Protein AF-W2HN36-F1 (afdb_monomer)

Mean predicted aligned error: 3.96 Å

Organism: Phytophthora nicoti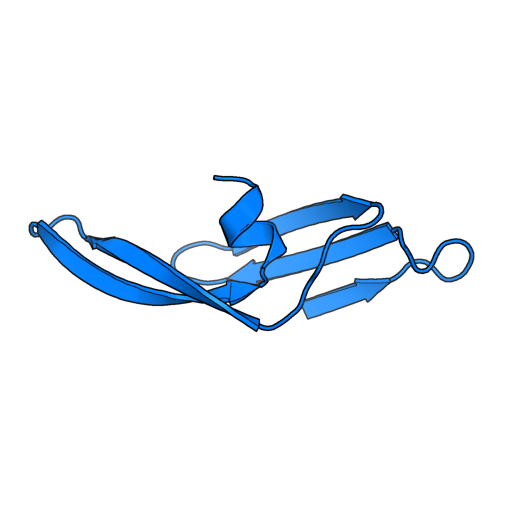anae (NCBI:txid4792)

Sequence (58 aa):
MVATAEVDPGLVALGWVDNKPGYFLASHVSTAITSINRREKDGSISTVVCPKLVREYQ

Structure (mmCIF, N/CA/C/O backbone):
data_AF-W2HN36-F1
#
_entry.id   AF-W2HN36-F1
#
loop_
_atom_site.group_PDB
_atom_site.id
_atom_site.type_symbol
_atom_site.label_atom_id
_atom_site.label_alt_id
_atom_site.label_comp_id
_atom_site.label_asym_id
_atom_site.label_entity_id
_atom_site.label_seq_id
_atom_site.pdbx_PDB_ins_code
_atom_site.Cartn_x
_a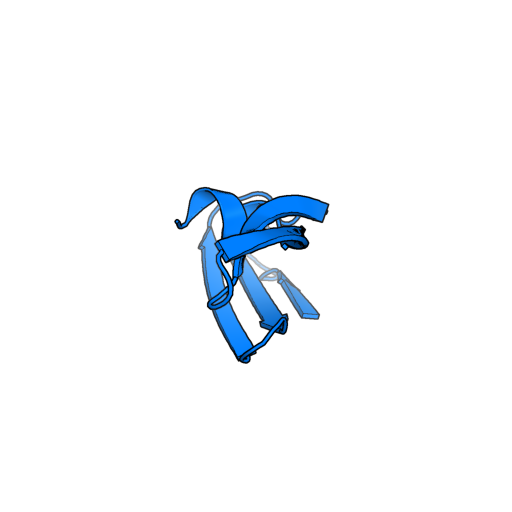tom_site.Cartn_y
_atom_site.Cartn_z
_atom_site.occupancy
_atom_site.B_iso_or_equiv
_atom_site.auth_seq_id
_atom_site.auth_comp_id
_atom_site.auth_asym_id
_atom_site.auth_atom_id
_atom_site.pdbx_PDB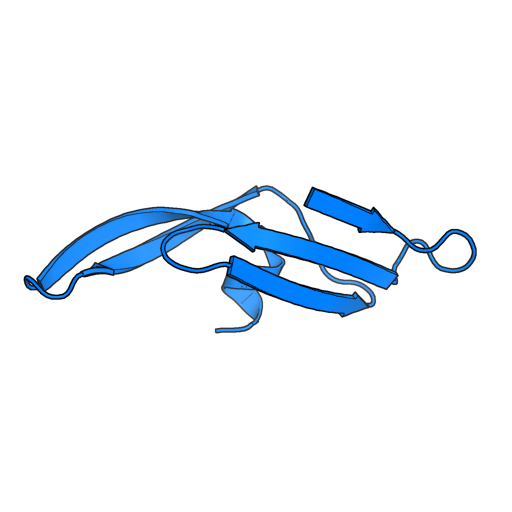_model_num
ATOM 1 N N . MET A 1 1 ? -4.001 -2.752 -3.752 1.00 80.88 1 MET A N 1
ATOM 2 C CA . MET A 1 1 ? -3.585 -2.979 -5.157 1.00 80.88 1 MET A CA 1
ATOM 3 C C . MET A 1 1 ? -2.435 -2.036 -5.476 1.00 80.88 1 MET A C 1
ATOM 5 O O . MET A 1 1 ? -2.527 -0.884 -5.072 1.00 80.88 1 MET A O 1
ATOM 9 N N . VAL A 1 2 ? -1.382 -2.501 -6.154 1.00 90.06 2 VAL A N 1
ATOM 10 C CA . VAL A 1 2 ? -0.234 -1.677 -6.585 1.00 90.06 2 VAL A CA 1
ATOM 11 C C . VAL A 1 2 ? -0.045 -1.862 -8.087 1.00 90.06 2 VAL A C 1
ATOM 13 O O . VAL A 1 2 ? -0.091 -2.996 -8.558 1.00 90.06 2 VAL A O 1
ATOM 16 N N . ALA A 1 3 ? 0.172 -0.772 -8.813 1.00 92.50 3 ALA A N 1
ATOM 17 C CA . ALA A 1 3 ? 0.599 -0.772 -10.206 1.00 92.50 3 ALA A CA 1
ATOM 18 C C . ALA A 1 3 ? 1.800 0.171 -10.370 1.00 92.50 3 ALA A C 1
ATOM 20 O O . ALA A 1 3 ? 1.856 1.219 -9.731 1.00 92.50 3 ALA A O 1
ATOM 21 N N . THR A 1 4 ? 2.751 -0.208 -11.215 1.00 92.81 4 THR A N 1
ATOM 22 C CA . THR A 1 4 ? 3.935 0.586 -11.584 1.00 92.81 4 THR A CA 1
ATOM 23 C C . THR A 1 4 ? 3.822 0.995 -13.046 1.00 92.81 4 THR A C 1
ATOM 25 O O . THR A 1 4 ? 3.310 0.212 -13.850 1.00 92.81 4 THR A O 1
ATOM 28 N N . ALA A 1 5 ? 4.301 2.182 -13.418 1.00 91.50 5 ALA A N 1
ATOM 29 C CA . ALA A 1 5 ? 4.369 2.547 -14.829 1.00 91.50 5 ALA A CA 1
ATOM 30 C C . ALA A 1 5 ? 5.428 1.707 -15.563 1.00 91.50 5 ALA A C 1
ATOM 32 O O . ALA A 1 5 ? 6.456 1.338 -15.001 1.00 91.50 5 ALA A O 1
ATOM 33 N N . GLU A 1 6 ? 5.164 1.405 -16.833 1.00 92.25 6 GLU A N 1
ATOM 34 C CA . GLU A 1 6 ? 6.050 0.584 -17.668 1.00 92.25 6 GLU A CA 1
ATOM 35 C C . GLU A 1 6 ? 7.353 1.316 -18.021 1.00 92.25 6 GLU A C 1
ATOM 37 O O . GLU A 1 6 ? 8.433 0.735 -17.975 1.00 92.25 6 GLU A O 1
ATOM 42 N N . VAL A 1 7 ? 7.249 2.610 -18.336 1.00 94.19 7 VAL A N 1
ATOM 43 C CA . VAL A 1 7 ? 8.382 3.446 -18.770 1.00 94.19 7 VAL A CA 1
ATOM 44 C C . VAL A 1 7 ? 9.171 4.005 -17.584 1.00 94.19 7 VAL A C 1
ATOM 46 O O . VAL A 1 7 ? 10.377 4.214 -17.685 1.00 94.19 7 VAL A O 1
ATOM 49 N N . ASP A 1 8 ? 8.500 4.220 -16.454 1.00 91.94 8 ASP A N 1
ATOM 50 C CA . ASP A 1 8 ? 9.115 4.672 -15.208 1.00 91.94 8 ASP A CA 1
ATOM 51 C C . ASP A 1 8 ? 8.633 3.794 -14.044 1.00 91.94 8 ASP A C 1
ATOM 53 O O . ASP A 1 8 ? 7.628 4.107 -13.400 1.00 91.94 8 ASP A O 1
ATOM 57 N N . PRO A 1 9 ? 9.346 2.697 -13.735 1.00 88.81 9 PRO A N 1
ATOM 58 C CA . PRO A 1 9 ? 9.008 1.831 -12.607 1.00 88.81 9 PRO A CA 1
ATOM 59 C C . PRO A 1 9 ? 9.023 2.543 -11.244 1.00 88.81 9 PRO A C 1
ATOM 61 O O . PRO A 1 9 ? 8.513 1.995 -10.266 1.00 88.81 9 PRO A O 1
ATOM 64 N N . GLY A 1 10 ? 9.607 3.746 -11.157 1.00 91.06 10 GLY A N 1
ATOM 65 C CA . GLY A 1 10 ? 9.548 4.597 -9.975 1.00 91.06 10 GLY A CA 1
ATOM 66 C C . GLY A 1 10 ? 8.169 5.214 -9.748 1.00 91.06 10 GLY A C 1
ATOM 67 O O . GLY A 1 10 ? 7.832 5.514 -8.602 1.00 91.06 10 GLY A O 1
ATOM 68 N N . LEU A 1 11 ? 7.355 5.375 -10.792 1.00 94.06 11 LEU A N 1
ATOM 69 C CA . LEU A 1 11 ? 5.992 5.882 -10.697 1.00 94.06 11 LEU A CA 1
ATOM 70 C C . LEU A 1 11 ? 5.028 4.756 -10.302 1.00 94.06 11 LEU A C 1
ATOM 72 O O . LEU A 1 11 ? 4.810 3.799 -11.047 1.00 94.06 11 LEU A O 1
ATOM 76 N N . VAL A 1 12 ? 4.417 4.894 -9.128 1.00 94.25 12 VAL A N 1
ATOM 77 C CA . VAL A 1 12 ? 3.509 3.915 -8.526 1.00 94.25 12 VAL A CA 1
ATOM 78 C C . VAL A 1 12 ? 2.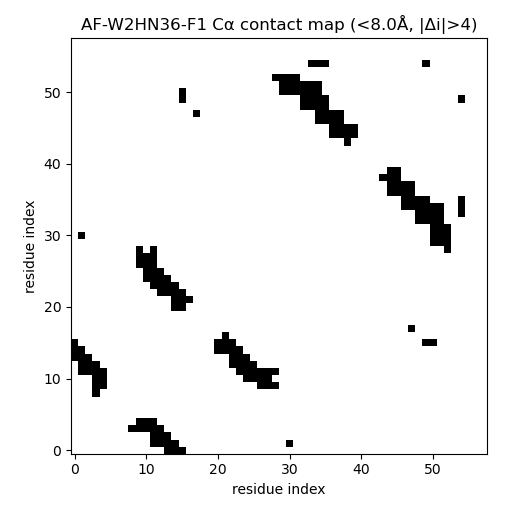121 4.496 -8.286 1.00 94.25 12 VAL A C 1
ATOM 80 O O . VAL A 1 12 ? 1.959 5.552 -7.673 1.00 94.25 12 VAL A O 1
ATOM 83 N N . ALA A 1 13 ? 1.108 3.745 -8.711 1.00 94.50 13 ALA A N 1
ATOM 84 C CA . ALA A 1 13 ? -0.279 3.918 -8.312 1.00 94.50 13 ALA A CA 1
ATOM 85 C C . ALA A 1 13 ? -0.635 2.865 -7.252 1.00 94.50 13 ALA A C 1
ATOM 87 O O . ALA A 1 13 ? -0.476 1.660 -7.464 1.00 94.50 13 ALA A O 1
ATOM 88 N N . LEU A 1 14 ? -1.126 3.308 -6.098 1.00 94.44 14 LEU A N 1
ATOM 89 C CA . LEU A 1 14 ? -1.456 2.458 -4.956 1.00 94.44 14 LEU A CA 1
ATOM 90 C C . LEU A 1 14 ? -2.896 2.720 -4.510 1.00 94.44 14 LEU A C 1
ATOM 92 O O . LEU A 1 14 ? -3.237 3.820 -4.095 1.00 94.44 14 LEU A O 1
ATOM 96 N N . GLY A 1 15 ? -3.721 1.676 -4.520 1.00 93.62 15 GLY A N 1
ATOM 97 C CA . GLY A 1 15 ? -4.994 1.647 -3.801 1.00 93.62 15 GLY A CA 1
ATOM 98 C C . 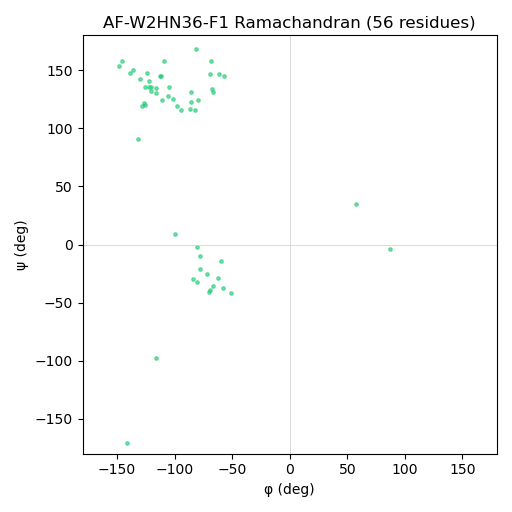GLY A 1 15 ? -4.826 0.915 -2.473 1.00 93.62 15 GLY A C 1
ATOM 99 O O . GLY A 1 15 ? -4.491 -0.278 -2.470 1.00 93.62 15 GLY A O 1
ATOM 100 N N . TRP A 1 16 ? -5.071 1.606 -1.362 1.00 92.38 16 TRP A N 1
ATOM 101 C CA . TRP A 1 16 ? -5.045 1.051 -0.009 1.00 92.38 16 TRP A CA 1
ATOM 102 C C . TRP A 1 16 ? -6.396 1.258 0.671 1.00 92.38 16 TRP A C 1
ATOM 104 O O . TRP A 1 16 ? -6.994 2.326 0.575 1.00 92.38 16 TRP A O 1
ATOM 114 N N . VAL A 1 17 ? -6.891 0.223 1.343 1.00 90.31 17 VAL A N 1
ATOM 115 C CA . VAL A 1 17 ? -8.160 0.267 2.068 1.00 90.31 17 VAL A CA 1
ATOM 116 C C . VAL A 1 17 ? -7.898 -0.235 3.472 1.00 90.31 17 VAL A C 1
ATOM 118 O O . VAL A 1 17 ? -7.469 -1.371 3.654 1.00 90.31 17 VAL A O 1
ATOM 121 N N . ASP A 1 18 ? -8.162 0.633 4.435 1.00 85.38 18 ASP A N 1
ATOM 122 C CA . ASP A 1 18 ? -8.269 0.272 5.841 1.00 85.38 18 A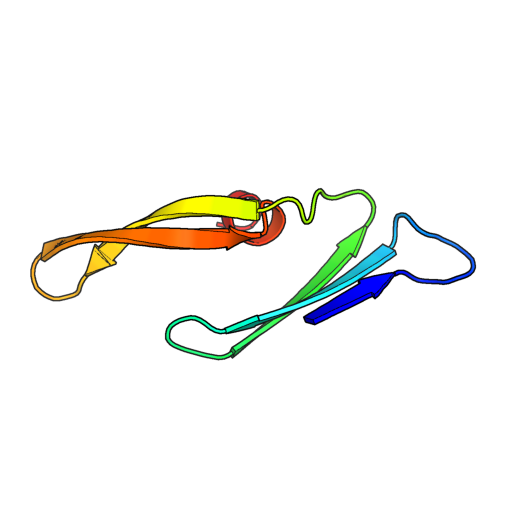SP A CA 1
ATOM 123 C C . ASP A 1 18 ? -9.710 0.559 6.291 1.00 85.38 18 ASP A C 1
ATOM 125 O O . ASP A 1 18 ? -10.598 -0.211 5.940 1.00 85.38 18 ASP A O 1
ATOM 129 N N . ASN A 1 19 ? -10.006 1.701 6.923 1.00 83.50 19 ASN A N 1
ATOM 130 C CA . ASN A 1 19 ? -11.398 2.092 7.210 1.00 83.50 19 ASN A CA 1
ATOM 131 C C . ASN A 1 19 ? -12.124 2.716 6.004 1.00 83.50 19 ASN A C 1
ATOM 133 O O . ASN A 1 19 ? -13.344 2.611 5.875 1.00 83.50 19 ASN A O 1
ATOM 137 N N . LYS A 1 20 ? -11.388 3.427 5.144 1.00 85.81 20 LYS A N 1
ATOM 138 C CA . LYS A 1 20 ? -11.883 4.056 3.911 1.00 85.81 20 LYS A CA 1
ATOM 139 C C . LYS A 1 20 ? -10.854 3.852 2.797 1.00 85.81 20 LYS A C 1
ATOM 141 O O . LYS A 1 20 ? -9.661 3.816 3.101 1.00 85.81 20 LYS A O 1
ATOM 146 N N . PRO A 1 21 ? -11.283 3.728 1.531 1.00 88.00 21 PRO A N 1
ATOM 147 C CA . PRO A 1 21 ? -10.352 3.612 0.420 1.00 88.00 21 PRO A CA 1
ATOM 148 C C . PRO A 1 21 ? -9.566 4.915 0.230 1.00 88.00 21 PRO A C 1
ATOM 150 O O . PRO A 1 21 ? -10.147 5.998 0.176 1.00 88.00 21 PRO A O 1
ATOM 153 N N . GLY A 1 22 ? -8.247 4.787 0.117 1.00 89.12 22 GLY A N 1
ATOM 154 C CA . GLY A 1 22 ? -7.312 5.836 -0.266 1.00 89.12 22 GLY A CA 1
ATOM 155 C C . GLY A 1 22 ? -6.551 5.428 -1.524 1.00 89.12 22 GLY A C 1
ATOM 156 O O . GLY A 1 22 ? -6.084 4.292 -1.643 1.00 89.12 22 GLY A O 1
ATOM 157 N N . TYR A 1 23 ? -6.428 6.360 -2.463 1.00 93.44 23 TYR A N 1
ATOM 158 C CA . TYR A 1 23 ? -5.688 6.169 -3.705 1.00 93.44 23 TYR A CA 1
ATOM 159 C C . TYR A 1 23 ? -4.509 7.134 -3.733 1.00 93.44 23 TYR A C 1
ATOM 161 O O . TYR A 1 23 ? -4.675 8.327 -3.492 1.00 93.44 23 TYR A O 1
ATOM 169 N N . PHE A 1 24 ? -3.328 6.607 -4.024 1.00 92.44 24 PHE A N 1
ATOM 170 C CA . PHE A 1 24 ? -2.073 7.339 -4.051 1.00 92.44 24 PHE A CA 1
ATOM 171 C C . PHE A 1 24 ? -1.447 7.214 -5.433 1.00 92.44 24 PHE A C 1
ATOM 173 O O . PHE A 1 24 ? -1.450 6.135 -6.028 1.00 92.44 24 PHE A O 1
ATOM 180 N N . LEU A 1 25 ? -0.872 8.313 -5.904 1.00 94.31 25 LEU A N 1
ATOM 181 C CA . LEU A 1 25 ? 0.018 8.352 -7.054 1.00 94.31 25 LEU A CA 1
ATOM 182 C C . LEU A 1 25 ? 1.309 9.021 -6.589 1.00 94.31 25 LEU A C 1
ATOM 184 O O . LEU A 1 25 ? 1.266 10.146 -6.094 1.00 94.31 25 LEU A O 1
ATOM 188 N N . ALA A 1 26 ? 2.431 8.317 -6.683 1.00 92.69 26 ALA A N 1
ATOM 189 C CA . ALA A 1 26 ? 3.704 8.793 -6.157 1.00 92.69 26 ALA A CA 1
ATOM 190 C C . ALA A 1 26 ? 4.883 8.278 -6.986 1.00 92.69 26 ALA A C 1
ATOM 192 O O . ALA A 1 26 ? 4.797 7.226 -7.610 1.00 92.69 26 ALA A O 1
ATOM 193 N N . SER A 1 27 ? 5.990 9.015 -6.973 1.00 94.19 27 SER A N 1
ATOM 194 C CA . SER A 1 27 ? 7.217 8.684 -7.700 1.00 94.19 27 SER A CA 1
ATOM 195 C C . SER A 1 27 ? 8.369 8.418 -6.733 1.00 94.19 27 SER A C 1
ATOM 197 O O . SER A 1 27 ? 8.589 9.205 -5.815 1.00 94.19 27 SER A O 1
ATOM 199 N N . HIS A 1 28 ? 9.129 7.349 -6.971 1.00 90.88 28 HIS A N 1
ATOM 200 C CA . HIS A 1 28 ? 10.338 6.969 -6.229 1.00 90.88 28 HIS A CA 1
ATOM 201 C C . HIS A 1 28 ? 10.126 6.770 -4.721 1.00 90.88 28 HIS A C 1
ATOM 203 O O . HIS A 1 28 ? 11.010 7.034 -3.908 1.00 90.88 28 HIS A O 1
ATOM 209 N N . VAL A 1 29 ? 8.952 6.262 -4.348 1.00 90.75 29 VAL A N 1
ATOM 210 C CA . VAL A 1 29 ? 8.591 5.935 -2.965 1.00 90.75 29 VAL A CA 1
ATOM 211 C C . VAL A 1 29 ? 8.519 4.429 -2.754 1.00 90.75 29 VAL A C 1
ATOM 213 O O . VAL A 1 29 ? 8.314 3.650 -3.685 1.00 90.75 29 VAL A O 1
ATOM 216 N N . SER A 1 30 ? 8.652 3.999 -1.503 1.00 90.06 30 SER A N 1
ATOM 217 C CA . SER A 1 30 ? 8.542 2.583 -1.167 1.00 90.06 30 SER A CA 1
ATOM 218 C C . SER A 1 30 ? 7.089 2.172 -0.929 1.00 90.06 30 SER A C 1
ATOM 220 O O . SER A 1 30 ? 6.373 2.770 -0.127 1.00 90.06 30 SER A O 1
ATOM 222 N N . THR A 1 31 ? 6.670 1.082 -1.566 1.00 92.56 31 THR A N 1
ATOM 223 C CA . THR A 1 31 ? 5.376 0.419 -1.326 1.00 92.56 31 THR A CA 1
ATOM 224 C C . THR A 1 31 ? 5.500 -0.809 -0.420 1.00 92.56 31 THR A C 1
ATOM 226 O O . THR A 1 31 ? 4.527 -1.542 -0.245 1.00 92.56 31 THR A O 1
ATOM 229 N N . ALA A 1 32 ? 6.677 -1.034 0.183 1.00 93.94 32 ALA A N 1
ATOM 230 C CA . ALA A 1 32 ? 6.908 -2.149 1.096 1.00 93.94 32 ALA A CA 1
ATOM 231 C C . ALA A 1 32 ? 5.913 -2.121 2.264 1.00 93.94 32 ALA A C 1
ATOM 233 O O . ALA A 1 32 ? 5.535 -1.052 2.747 1.00 93.94 32 ALA A O 1
ATOM 234 N N . ILE A 1 33 ? 5.498 -3.298 2.728 1.00 93.88 33 ILE A N 1
ATOM 235 C CA . ILE A 1 33 ? 4.573 -3.404 3.854 1.00 93.88 33 ILE A CA 1
ATOM 236 C C . ILE A 1 33 ? 5.260 -2.923 5.136 1.00 93.88 33 ILE A C 1
ATOM 238 O O . ILE A 1 33 ? 6.395 -3.287 5.439 1.00 93.88 33 ILE A O 1
ATOM 242 N N . THR A 1 34 ? 4.556 -2.093 5.894 1.00 95.25 34 THR A N 1
ATOM 243 C CA . THR A 1 34 ? 4.938 -1.621 7.222 1.00 95.25 34 THR A CA 1
ATOM 244 C C . THR A 1 34 ? 3.697 -1.553 8.116 1.00 95.25 34 THR A C 1
ATOM 246 O O . THR A 1 34 ? 2.622 -2.034 7.751 1.00 95.25 34 THR A O 1
ATOM 249 N N . SER A 1 35 ? 3.842 -0.971 9.300 1.00 93.50 35 SER A N 1
ATOM 250 C CA . SER A 1 35 ? 2.739 -0.729 10.218 1.00 93.50 35 SER A CA 1
ATOM 251 C C . SER A 1 35 ? 2.809 0.666 10.822 1.00 93.50 35 SER A C 1
ATOM 253 O O . SER A 1 35 ? 3.899 1.207 11.033 1.00 93.50 35 SER A O 1
ATOM 255 N N . ILE A 1 36 ? 1.643 1.216 11.144 1.00 91.44 36 ILE A N 1
ATOM 256 C CA . ILE A 1 36 ? 1.492 2.454 11.909 1.00 91.44 36 ILE A CA 1
ATOM 257 C C . ILE A 1 36 ? 0.636 2.212 13.144 1.00 91.44 36 ILE A C 1
ATOM 259 O O . ILE A 1 36 ? -0.287 1.400 13.122 1.00 91.44 36 ILE A O 1
ATOM 263 N N . ASN A 1 37 ? 0.934 2.950 14.208 1.00 92.81 37 ASN A N 1
ATOM 264 C CA . ASN A 1 37 ? 0.076 2.998 15.381 1.00 92.81 37 ASN A CA 1
ATOM 265 C C . ASN A 1 37 ? -0.979 4.074 15.147 1.00 92.81 37 ASN A C 1
ATOM 267 O O . ASN A 1 37 ? -0.647 5.254 15.014 1.00 92.81 37 ASN A O 1
ATOM 271 N N . ARG A 1 38 ? -2.247 3.675 15.092 1.00 89.38 38 ARG A N 1
ATOM 272 C CA . ARG A 1 38 ? -3.380 4.584 14.975 1.00 89.38 38 ARG A CA 1
ATOM 273 C C . ARG A 1 38 ? -4.086 4.693 16.313 1.00 89.38 38 ARG A C 1
ATOM 275 O O . ARG A 1 38 ? -4.361 3.694 16.966 1.00 89.38 38 ARG A O 1
ATOM 282 N N . ARG A 1 39 ? -4.424 5.921 16.695 1.00 91.19 39 ARG A N 1
ATOM 283 C CA . ARG A 1 39 ? -5.320 6.170 17.821 1.00 91.19 39 ARG A CA 1
ATOM 284 C C . ARG A 1 39 ? -6.768 6.117 17.349 1.00 91.19 39 ARG A C 1
ATOM 286 O O . ARG A 1 39 ? -7.150 6.862 16.447 1.00 91.19 39 ARG A O 1
ATOM 293 N N . GLU A 1 40 ? -7.553 5.242 17.955 1.00 88.50 40 GLU A N 1
ATOM 294 C CA . GLU A 1 40 ? -8.979 5.094 17.682 1.00 88.50 40 GLU A CA 1
ATOM 295 C C . GLU A 1 40 ? -9.808 6.145 18.436 1.00 88.50 40 GLU A C 1
ATOM 297 O O . GLU A 1 40 ? -9.324 6.843 19.335 1.00 88.50 40 GLU A O 1
ATOM 302 N N . LYS A 1 41 ? -11.091 6.266 18.073 1.00 88.94 41 LYS A N 1
ATOM 303 C CA . LYS A 1 41 ? -12.016 7.245 18.678 1.00 88.94 41 LYS A CA 1
ATOM 304 C C . LYS A 1 41 ? -12.249 7.022 20.174 1.00 88.94 41 LYS A C 1
ATOM 306 O O . LYS A 1 41 ? -12.533 7.980 20.882 1.00 88.94 41 LYS A O 1
ATOM 311 N N . ASP A 1 42 ? -12.136 5.781 20.638 1.00 92.25 42 ASP A N 1
ATOM 312 C CA . ASP A 1 42 ? -12.256 5.403 22.050 1.00 92.25 42 ASP A CA 1
ATOM 313 C C . ASP A 1 42 ? -10.966 5.658 22.855 1.00 92.25 42 ASP A C 1
ATOM 315 O O . ASP A 1 42 ? -10.933 5.454 24.066 1.00 92.25 42 ASP A O 1
ATOM 319 N N . GLY A 1 43 ? -9.904 6.137 22.198 1.00 90.94 43 GLY A N 1
ATOM 320 C CA . GLY A 1 43 ? -8.608 6.401 22.807 1.00 90.94 43 GLY A CA 1
ATOM 321 C C . GLY A 1 43 ? -7.660 5.202 22.833 1.00 90.94 43 GLY A C 1
ATOM 322 O O . GLY A 1 43 ? -6.509 5.392 23.231 1.00 90.94 43 GLY A O 1
ATOM 323 N N . SER A 1 44 ? -8.089 4.019 22.384 1.00 93.12 44 SER A N 1
ATOM 324 C CA . SER A 1 44 ? -7.217 2.856 22.211 1.00 93.12 44 SER A CA 1
ATOM 325 C C . SER A 1 44 ? -6.210 3.069 21.073 1.00 93.12 44 SER A C 1
ATOM 327 O O . SER A 1 44 ? -6.390 3.925 20.201 1.00 93.12 44 SER A O 1
ATOM 329 N N . ILE A 1 45 ? -5.108 2.316 21.103 1.00 93.31 45 ILE A N 1
ATOM 330 C CA . ILE A 1 45 ? -4.088 2.327 20.049 1.00 93.31 45 ILE A CA 1
ATOM 331 C C . ILE A 1 45 ? -4.145 0.987 19.324 1.00 93.31 45 ILE A C 1
ATOM 333 O O . ILE A 1 45 ? -4.000 -0.064 19.947 1.00 93.31 45 ILE A O 1
ATOM 337 N N . SER A 1 46 ? -4.333 1.039 18.009 1.00 92.06 46 SER A N 1
ATOM 338 C CA . SER A 1 46 ? -4.344 -0.114 17.117 1.00 92.06 46 SER A CA 1
ATOM 339 C C . SER A 1 46 ? -3.127 -0.084 16.192 1.00 92.06 46 SER A C 1
ATOM 341 O O . SER A 1 46 ? -2.667 0.978 15.767 1.00 92.06 46 SER A O 1
ATOM 343 N N . THR A 1 47 ? -2.590 -1.260 15.872 1.00 93.81 47 THR A N 1
ATOM 344 C CA . THR A 1 47 ? -1.524 -1.399 14.874 1.00 93.81 47 THR A CA 1
ATOM 345 C C . THR A 1 47 ? -2.157 -1.722 13.528 1.00 93.81 47 THR A C 1
ATOM 347 O O . THR A 1 47 ? -2.755 -2.785 13.362 1.00 93.81 47 THR A O 1
ATOM 350 N N . VAL A 1 48 ? -2.015 -0.820 12.559 1.00 92.31 48 VAL A N 1
ATOM 351 C CA . VAL A 1 48 ? -2.577 -0.966 11.210 1.00 92.31 48 VAL A CA 1
ATOM 352 C C . VAL A 1 48 ? -1.463 -1.302 10.228 1.00 92.31 48 VAL A C 1
ATOM 354 O O . VAL A 1 48 ? -0.455 -0.597 10.165 1.00 92.31 48 VAL A O 1
ATOM 357 N N . VAL A 1 49 ? -1.648 -2.367 9.445 1.00 93.75 49 VAL A N 1
ATOM 358 C CA . VAL A 1 49 ? -0.724 -2.749 8.370 1.00 93.75 49 VAL A CA 1
ATOM 359 C C . VAL A 1 49 ? -0.990 -1.876 7.146 1.00 93.75 49 VAL A C 1
ATOM 361 O O . VAL A 1 49 ? -2.106 -1.821 6.626 1.00 93.75 49 VAL A O 1
ATOM 364 N N . CYS A 1 50 ? 0.041 -1.196 6.661 1.00 92.62 50 CYS A N 1
ATOM 365 C CA . CYS A 1 50 ? -0.074 -0.286 5.531 1.00 92.62 50 CYS A CA 1
ATOM 366 C C . CYS A 1 50 ? 1.197 -0.289 4.670 1.00 92.62 50 CYS A C 1
ATO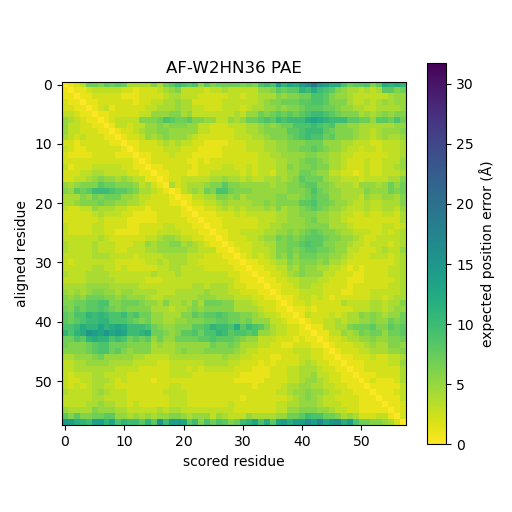M 368 O O . CYS A 1 50 ? 2.280 -0.620 5.151 1.00 92.62 50 CYS A O 1
ATOM 370 N N . PRO A 1 51 ? 1.110 0.113 3.397 1.00 94.44 51 PRO A N 1
ATOM 371 C CA . PRO A 1 51 ? 2.291 0.399 2.588 1.00 94.44 51 PRO A CA 1
ATOM 372 C C . PRO A 1 51 ? 3.116 1.546 3.186 1.00 94.44 51 PRO A C 1
ATOM 374 O O . PRO A 1 51 ? 2.561 2.486 3.754 1.00 94.44 51 PRO A O 1
ATOM 377 N N . LYS A 1 52 ? 4.441 1.500 3.034 1.00 93.69 52 LYS A N 1
ATOM 378 C CA . LYS A 1 52 ? 5.370 2.496 3.592 1.00 93.69 52 LYS A CA 1
ATOM 379 C C . LYS A 1 52 ? 5.072 3.922 3.120 1.00 93.69 52 LYS A C 1
ATOM 381 O O . LYS A 1 52 ? 5.082 4.827 3.947 1.00 93.69 52 LYS A O 1
ATOM 386 N N . LEU A 1 53 ? 4.666 4.088 1.863 1.00 92.56 53 LEU A N 1
ATOM 387 C CA . LEU A 1 53 ? 4.136 5.344 1.325 1.00 92.56 53 LEU A CA 1
ATOM 388 C C . LEU A 1 53 ? 3.006 5.948 2.178 1.00 92.56 53 LEU A C 1
ATOM 390 O O . LEU A 1 53 ? 2.993 7.149 2.411 1.00 92.56 5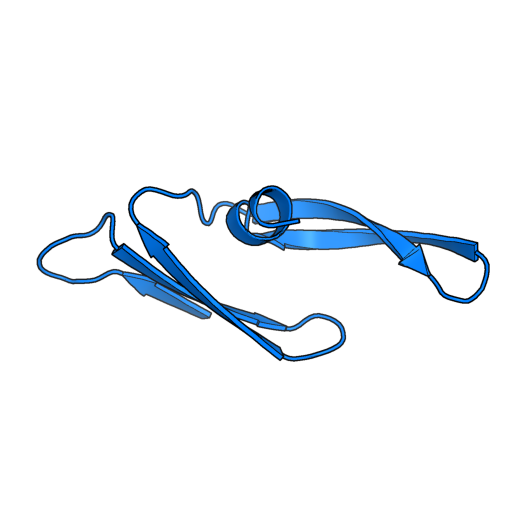3 LEU A O 1
ATOM 394 N N . VAL A 1 54 ? 2.073 5.132 2.678 1.00 91.44 54 VAL A N 1
ATOM 395 C CA . VAL A 1 54 ? 0.949 5.618 3.502 1.00 91.44 54 VAL A CA 1
ATOM 396 C C . VAL A 1 54 ? 1.446 6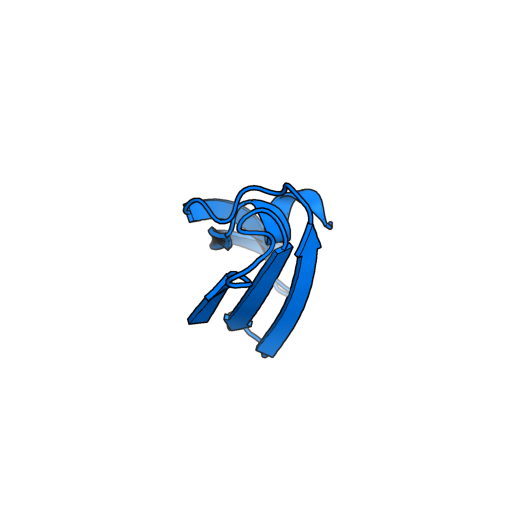.171 4.837 1.00 91.44 54 VAL A C 1
ATOM 398 O O . VAL A 1 54 ? 0.911 7.158 5.330 1.00 91.44 54 VAL A O 1
ATOM 401 N N . ARG A 1 55 ? 2.490 5.561 5.411 1.00 90.88 55 ARG A N 1
ATOM 402 C CA . ARG A 1 55 ? 3.135 6.054 6.634 1.00 90.88 55 ARG A CA 1
ATOM 403 C C . ARG A 1 55 ? 3.885 7.364 6.400 1.00 90.88 55 ARG A C 1
ATOM 405 O O . ARG A 1 55 ? 3.893 8.215 7.276 1.00 90.88 55 ARG A O 1
ATOM 412 N N . GLU A 1 56 ? 4.557 7.494 5.262 1.00 89.69 56 GLU A N 1
ATOM 413 C CA . GLU A 1 56 ? 5.383 8.666 4.936 1.00 89.69 56 GLU A CA 1
ATOM 414 C C . GLU A 1 56 ? 4.563 9.879 4.480 1.00 89.69 56 GLU A C 1
ATOM 416 O O . GLU A 1 56 ? 5.047 10.999 4.579 1.00 89.69 56 GLU A O 1
ATOM 421 N N . TYR A 1 57 ? 3.331 9.668 4.010 1.00 85.00 57 TYR A N 1
ATOM 422 C CA . TYR A 1 57 ? 2.415 10.732 3.587 1.00 85.00 57 TYR A CA 1
ATOM 423 C C . TYR A 1 57 ? 1.713 11.469 4.750 1.00 85.00 57 TYR A C 1
ATOM 425 O O . TYR A 1 57 ? 1.025 12.454 4.495 1.00 85.00 57 TYR A O 1
ATOM 433 N N . GLN A 1 58 ? 1.828 10.978 5.992 1.00 65.56 58 GLN A N 1
ATOM 434 C CA . GLN A 1 58 ? 1.063 11.482 7.146 1.00 65.56 58 GLN A CA 1
ATOM 435 C C . GLN A 1 58 ? 1.298 12.955 7.488 1.00 65.56 58 GLN A C 1
ATOM 437 O O . GLN A 1 58 ? 2.466 13.399 7.468 1.00 65.56 58 GLN A O 1
#

Radius of gyration: 12.87 Å; Cα contacts (8 Å, |Δi|>4): 95; chains: 1; bounding box: 23×15×42 Å

Foldseek 3Di:
DKDADPVASQWIWDWDDDPHIDIDTDGNDFQDKDWDWDQDPVRDTDIDIGGPVVVVVD

Solvent-accessible surface area (backbone atoms only — not comparable to full-atom values): 3645 Å² total; per-residue (Å²): 92,77,49,59,40,89,94,44,70,47,36,35,42,37,47,49,72,78,97,58,83,46,79,45,78,50,67,75,66,55,70,53,83,42,72,46,82,42,77,46,97,89,68,49,78,44,83,44,82,39,38,39,47,65,67,72,70,108

pLDDT: mean 91.02, std 4.43, range [65.56, 95.25]

Secondary structure (DSSP, 8-state):
-EEE-SS-TTEEEEEEESSSEEEEEEES----EEEEEEE-TTS-EEEEEEEHHHHHT-